Protein 6FSG (pdb70)

Radius of gyration: 13.86 Å; Cα contacts (8 Å, |Δi|>4): 316; chains: 1; bounding box: 39×26×34 Å

Structure (mmCIF, N/CA/C/O backbone):
data_6FSG
#
_entry.id   6FSG
#
_cell.length_a   38.920
_cell.length_b   45.143
_cell.length_c   82.443
_cell.angle_alpha   90.000
_cell.angle_beta   90.000
_cell.angle_gamma   90.000
#
_symmetry.space_group_name_H-M   'P 21 2 21'
#
loop_
_entity.id
_entity.type
_entity.pdbx_description
1 polymer Flavodoxin
2 non-polymer 'FLAVIN MONONUCLEOTIDE'
3 non-polymer 'SULFATE ION'
4 non-polymer alpha-D-glucopyranose
5 water water
#
loop_
_atom_site.group_PDB
_atom_site.id
_atom_site.type_symbol
_atom_site.label_atom_id
_atom_site.label_alt_id
_atom_site.label_comp_id
_atom_site.label_asym_id
_atom_site.label_entity_id
_atom_site.label_seq_id
_atom_site.pdbx_PDB_ins_code
_atom_site.Cartn_x
_atom_site.Cartn_y
_atom_site.Cartn_z
_atom_site.occupancy
_atom_site.B_iso_or_equiv
_atom_site.auth_seq_id
_atom_site.auth_comp_id
_atom_site.auth_asym_id
_atom_site.auth_atom_id
_atom_site.pdbx_PDB_model_num
ATOM 1 N N . SER A 1 1 ? -32.379 -10.334 9.214 1.00 8.49 2 SER A N 1
ATOM 2 C CA . SER A 1 1 ? -32.035 -10.401 10.632 1.00 7.58 2 SER A CA 1
ATOM 3 C C . SER A 1 1 ? -31.076 -9.279 11.003 1.00 7.97 2 SER A C 1
ATOM 4 O O . SER A 1 1 ? -30.462 -8.660 10.130 1.00 8.86 2 SER A O 1
ATOM 10 N N . LYS A 1 2 ? -30.967 -9.012 12.301 1.00 7.97 3 LYS A N 1
ATOM 11 C CA . LYS A 1 2 ? -30.169 -7.906 12.811 1.00 9.34 3 LYS A CA 1
ATOM 12 C C . LYS A 1 2 ? -28.969 -8.455 13.572 1.00 7.31 3 LYS A C 1
ATOM 13 O O . LYS A 1 2 ? -29.123 -9.259 14.498 1.00 8.35 3 LYS A O 1
ATOM 32 N N . LEU A 1 3 ? -27.783 -8.010 13.180 1.00 5.56 4 LEU A N 1
ATOM 33 C CA . LEU A 1 3 ? -26.537 -8.575 13.664 1.00 5.79 4 LEU A CA 1
ATOM 34 C C . LEU A 1 3 ? -25.661 -7.495 14.280 1.00 4.60 4 LEU A C 1
ATOM 35 O O . LEU A 1 3 ? -25.769 -6.312 13.955 1.00 5.52 4 LEU A O 1
ATOM 52 N N . VAL A 1 4 ? -24.777 -7.924 15.174 1.00 4.64 5 VAL A N 1
ATOM 53 C CA . VAL A 1 4 ? -23.781 -7.045 15.772 1.00 4.39 5 VAL A CA 1
ATOM 54 C C . VAL A 1 4 ? -22.410 -7.698 15.680 1.00 4.42 5 VAL A C 1
ATOM 55 O O . VAL A 1 4 ? -22.270 -8.915 15.855 1.00 5.11 5 VAL A O 1
ATOM 68 N N . MET A 1 5 ? -21.400 -6.877 15.401 1.00 4.08 6 MET A N 1
ATOM 69 C CA . MET A 1 5 ? -20.003 -7.287 15.423 1.00 3.61 6 MET A CA 1
ATOM 70 C C . MET A 1 5 ? -19.257 -6.347 16.359 1.00 3.88 6 MET A C 1
ATOM 71 O O . MET A 1 5 ? -19.342 -5.125 16.213 1.00 5.85 6 MET A O 1
ATOM 85 N N A ILE A 1 6 ? -18.502 -6.910 17.294 0.56 4.55 7 ILE A N 1
ATOM 86 N N B ILE A 1 6 ? -18.555 -6.923 17.334 0.44 4.41 7 ILE A N 1
ATOM 87 C CA A ILE A 1 6 ? -17.646 -6.120 18.170 0.56 4.28 7 ILE A CA 1
ATOM 88 C CA B ILE A 1 6 ? -17.659 -6.190 18.223 0.44 4.10 7 ILE A CA 1
ATOM 89 C C A ILE A 1 6 ? -16.226 -6.623 18.013 0.56 4.14 7 ILE A C 1
ATOM 90 C C B ILE A 1 6 ? -16.244 -6.664 17.908 0.44 4.38 7 ILE A C 1
ATOM 91 O O A ILE A 1 6 ? -15.946 -7.802 18.265 0.56 2.79 7 ILE A O 1
ATOM 92 O O B ILE A 1 6 ? -15.981 -7.873 17.930 0.44 4.32 7 ILE A O 1
ATOM 123 N N . PHE A 1 7 ? -15.329 -5.735 17.612 1.00 3.98 8 PHE A N 1
ATOM 124 C CA . PHE A 1 7 ? -13.949 -6.114 17.329 1.00 4.37 8 PHE A CA 1
ATOM 125 C C . PHE A 1 7 ? -12.958 -5.246 18.098 1.00 4.01 8 PHE A C 1
ATOM 126 O O . PHE A 1 7 ? -13.246 -4.104 18.479 1.00 4.41 8 PHE A O 1
ATOM 144 N N . ALA A 1 8 ? -11.772 -5.822 18.306 1.00 4.14 9 ALA A N 1
ATOM 145 C CA . ALA A 1 8 ? -10.621 -5.120 18.853 1.00 4.14 9 ALA A CA 1
ATOM 146 C C . ALA A 1 8 ? -9.472 -5.204 17.863 1.00 4.71 9 ALA A C 1
ATOM 147 O O . ALA A 1 8 ? -9.191 -6.281 17.327 1.00 4.44 9 ALA A O 1
ATOM 154 N N . SER A 1 9 ? -8.811 -4.072 17.625 1.00 4.97 10 SER A N 1
ATOM 155 C CA . SER A 1 9 ? -7.653 -4.034 16.739 1.00 4.69 10 SER A CA 1
ATOM 156 C C . SER A 1 9 ? -6.723 -2.907 17.170 1.00 6.13 10 SER A C 1
ATOM 157 O O . SER A 1 9 ? -7.144 -1.748 17.266 1.00 8.02 10 SER A O 1
ATOM 164 N N A MET A 1 10 ? -5.469 -3.270 17.441 0.50 6.75 11 MET A N 1
ATOM 165 N N B MET A 1 10 ? -5.454 -3.243 17.416 0.50 6.64 11 MET A N 1
ATOM 166 C CA A MET A 1 10 ? -4.412 -2.347 17.825 0.50 7.65 11 MET A CA 1
ATOM 167 C CA B MET A 1 10 ? -4.415 -2.253 17.694 0.50 7.43 11 MET A CA 1
ATOM 168 C C A MET A 1 10 ? -3.656 -1.832 16.608 0.50 6.07 11 MET A C 1
ATOM 169 C C B MET A 1 10 ? -3.551 -1.949 16.474 0.50 8.23 11 MET A C 1
ATOM 170 O O A MET A 1 10 ? -3.499 -0.617 16.438 0.50 5.16 11 MET A O 1
ATOM 171 O O B MET A 1 10 ? -3.272 -0.776 16.200 0.50 9.31 11 MET A O 1
ATOM 198 N N A SER A 1 11 ? -3.184 -2.752 15.760 0.50 5.36 12 SER A N 1
ATOM 199 N N B SER A 1 11 ? -3.126 -2.973 15.727 0.50 7.61 12 SER A N 1
ATOM 200 C CA A SER A 1 11 ? -2.349 -2.419 14.613 0.50 4.74 12 SER A CA 1
ATOM 201 C CA B SER A 1 11 ? -2.260 -2.796 14.565 0.50 7.49 12 SER A CA 1
ATOM 202 C C A SER A 1 11 ? -3.096 -2.476 13.285 0.50 5.07 12 SER A C 1
ATOM 203 C C B SER A 1 11 ? -3.022 -2.856 13.236 0.50 6.95 12 SER A C 1
ATOM 204 O O A SER A 1 11 ? -2.509 -2.124 12.259 0.50 4.74 12 SER A O 1
ATOM 205 O O B SER A 1 11 ? -2.394 -2.846 12.173 0.50 7.36 12 SER A O 1
ATOM 218 N N . GLY A 1 12 ? -4.356 -2.914 13.275 1.00 6.10 13 GLY A N 1
ATOM 219 C CA . GLY A 1 12 ? -5.185 -2.871 12.084 1.00 5.54 13 GLY A CA 1
ATOM 220 C C . GLY A 1 12 ? -5.528 -4.205 11.455 1.00 5.04 13 GLY A C 1
ATOM 221 O O . GLY A 1 12 ? -6.410 -4.246 10.591 1.00 5.77 13 GLY A O 1
ATOM 226 N N . ASN A 1 13 ? -4.868 -5.298 11.844 1.00 4.89 14 ASN A N 1
ATOM 227 C CA . ASN A 1 13 ? -5.081 -6.572 11.157 1.00 4.98 14 ASN A CA 1
ATOM 228 C C . ASN A 1 13 ? -6.469 -7.156 11.429 1.00 4.49 14 ASN A C 1
ATOM 229 O O . ASN A 1 13 ? -7.154 -7.596 10.498 1.00 4.85 14 ASN A O 1
ATOM 240 N N . THR A 1 14 ? -6.884 -7.219 12.701 1.00 3.93 15 THR A N 1
ATOM 241 C CA . THR A 1 14 ? -8.233 -7.691 13.022 1.00 3.18 15 THR A CA 1
ATOM 242 C C . THR A 1 14 ? -9.292 -6.752 12.457 1.00 3.54 15 THR A C 1
ATOM 243 O O . THR A 1 14 ? -10.364 -7.208 12.042 1.00 3.91 15 THR A O 1
ATOM 253 N N A GLU A 1 15 ? -9.014 -5.449 12.402 0.53 3.56 16 GLU A N 1
ATOM 254 N N B GLU A 1 15 ? -9.002 -5.448 12.416 0.47 3.86 16 GLU A N 1
ATOM 255 C CA A GLU A 1 15 ? -9.975 -4.531 11.792 0.53 4.79 16 GLU A CA 1
ATOM 256 C CA B GLU A 1 15 ? -9.918 -4.499 11.784 0.47 5.35 16 GLU A CA 1
ATOM 257 C C A GLU A 1 15 ? -10.131 -4.784 10.291 0.53 4.59 16 GLU A C 1
ATOM 258 C C B GLU A 1 15 ? -10.113 -4.809 10.300 0.47 5.18 16 GLU A C 1
ATOM 259 O O A GLU A 1 15 ? -11.243 -4.688 9.751 0.53 4.26 16 GLU A O 1
ATOM 260 O O B GLU A 1 15 ? -11.237 -4.737 9.784 0.47 5.36 16 GLU A O 1
ATOM 283 N N A GLU A 1 16 ? -9.035 -5.088 9.589 0.53 5.11 17 GLU A N 1
ATOM 284 N N B GLU A 1 16 ? -9.028 -5.128 9.586 0.47 5.18 17 GLU A N 1
ATOM 285 C CA A GLU A 1 16 ? -9.157 -5.461 8.182 0.53 5.21 17 GLU A CA 1
ATOM 286 C CA B GLU A 1 16 ? -9.164 -5.466 8.172 0.47 4.94 17 GLU A CA 1
ATOM 287 C C A GLU A 1 16 ? -10.099 -6.654 8.028 0.53 4.35 17 GLU A C 1
ATOM 288 C C B GLU A 1 16 ? -10.062 -6.685 7.990 0.47 4.24 17 GLU A C 1
ATOM 289 O O A GLU A 1 16 ? -10.995 -6.655 7.173 0.53 4.64 17 GLU A O 1
ATOM 290 O O B GLU A 1 16 ? -10.879 -6.740 7.061 0.47 4.51 17 GLU A O 1
ATOM 313 N N . MET A 1 17 ? -9.907 -7.686 8.859 1.00 4.29 18 MET A N 1
ATOM 314 C CA . MET A 1 17 ? -10.784 -8.851 8.815 1.00 3.82 18 MET A CA 1
ATOM 315 C C . MET A 1 17 ? -12.234 -8.456 9.079 1.00 3.71 18 MET A C 1
ATOM 316 O O . MET A 1 17 ? -13.147 -8.878 8.357 1.00 4.13 18 MET A O 1
ATOM 331 N N . ALA A 1 18 ? -12.458 -7.636 10.112 1.00 3.41 19 ALA A N 1
ATOM 332 C CA . ALA A 1 18 ? -13.807 -7.221 10.482 1.00 4.17 19 ALA A CA 1
ATOM 333 C C . ALA A 1 18 ? -14.511 -6.525 9.326 1.00 4.09 19 ALA A C 1
ATOM 334 O O . ALA A 1 18 ? -15.686 -6.798 9.039 1.00 4.74 19 ALA A O 1
ATOM 341 N N . ASP A 1 19 ? -13.804 -5.609 8.658 1.00 3.76 20 ASP A N 1
ATOM 342 C CA . ASP A 1 19 ? -14.406 -4.856 7.568 1.00 5.10 20 ASP A CA 1
ATOM 343 C C . ASP A 1 19 ? -14.768 -5.761 6.394 1.00 5.04 20 ASP A C 1
ATOM 344 O O . ASP A 1 19 ? -15.809 -5.561 5.762 1.00 5.10 20 ASP A O 1
ATOM 353 N N A HIS A 1 20 ? -13.956 -6.780 6.108 0.35 5.13 21 HIS A N 1
ATOM 354 N N B HIS A 1 20 ? -13.909 -6.738 6.062 0.65 4.36 21 HIS A N 1
ATOM 355 C CA A HIS A 1 20 ? -14.288 -7.670 4.998 0.35 5.61 21 HIS A CA 1
ATOM 356 C CA B HIS A 1 20 ? -14.248 -7.697 5.011 0.65 4.54 21 HIS A CA 1
ATOM 357 C C A HIS A 1 20 ? -15.451 -8.594 5.343 0.35 5.30 21 HIS A C 1
ATOM 358 C C B HIS A 1 20 ? -15.494 -8.499 5.385 0.65 4.49 21 HIS A C 1
ATOM 359 O O A HIS A 1 20 ? -16.303 -8.870 4.490 0.35 5.59 21 HIS A O 1
ATOM 360 O O B HIS A 1 20 ? -16.448 -8.597 4.604 0.65 5.16 21 HIS A O 1
ATOM 385 N N . ILE A 1 21 ? -15.480 -9.128 6.565 1.00 5.43 22 ILE A N 1
ATOM 386 C CA . ILE A 1 21 ? -16.609 -9.9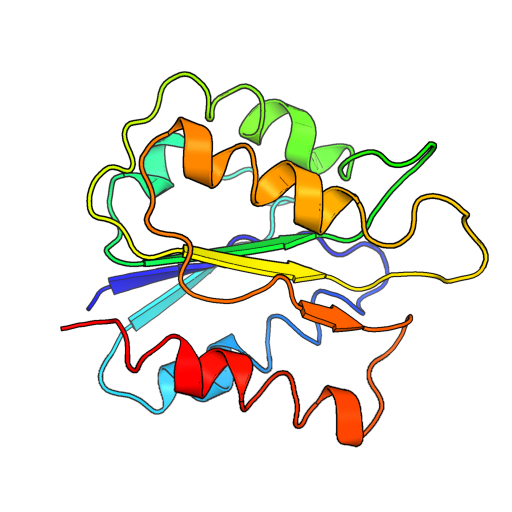56 6.983 1.00 4.04 22 ILE A CA 1
ATOM 387 C C . ILE A 1 21 ? -17.901 -9.147 6.975 1.00 4.17 22 ILE A C 1
ATOM 388 O O . ILE A 1 21 ? -18.938 -9.606 6.481 1.00 4.51 22 ILE A O 1
ATOM 404 N N . ALA A 1 22 ? -17.865 -7.931 7.530 1.00 4.37 23 ALA A N 1
ATOM 405 C CA . ALA A 1 22 ? -19.071 -7.108 7.570 1.00 5.51 23 ALA A CA 1
ATOM 406 C C . ALA A 1 22 ? -19.513 -6.691 6.168 1.00 5.69 23 ALA A C 1
ATOM 407 O O . ALA A 1 22 ? -20.716 -6.673 5.870 1.00 5.47 23 ALA A O 1
ATOM 414 N N . GLY A 1 23 ? -18.558 -6.359 5.292 1.00 4.69 24 GLY A N 1
ATOM 415 C CA . GLY A 1 23 ? -18.911 -5.951 3.940 1.00 4.45 24 GLY A CA 1
ATOM 416 C C . GLY A 1 23 ? -19.597 -7.058 3.164 1.00 5.14 24 GLY A C 1
ATOM 417 O O . GLY A 1 23 ? -20.533 -6.809 2.404 1.00 6.47 24 GLY A O 1
ATOM 421 N N . VAL A 1 24 ? -19.146 -8.299 3.358 1.00 4.50 25 VAL A N 1
ATOM 422 C CA . VAL A 1 24 ? -19.794 -9.454 2.743 1.00 5.34 25 VAL A CA 1
ATOM 423 C C . VAL A 1 24 ? -21.208 -9.626 3.291 1.00 4.23 25 VAL A C 1
ATOM 424 O O . VAL A 1 24 ? -22.167 -9.794 2.533 1.00 4.36 25 VAL A O 1
ATOM 437 N N . ILE A 1 25 ? -21.362 -9.577 4.618 1.00 5.32 26 ILE A N 1
ATOM 438 C CA . ILE A 1 25 ? -22.686 -9.754 5.215 1.00 4.72 26 ILE A CA 1
ATOM 439 C C . ILE A 1 25 ? -23.643 -8.664 4.744 1.00 5.25 26 ILE A C 1
ATOM 440 O O . ILE A 1 25 ? -24.834 -8.928 4.520 1.00 5.45 26 ILE A O 1
ATOM 456 N N . ARG A 1 26 ? -23.136 -7.443 4.526 1.00 5.26 27 ARG A N 1
ATOM 457 C CA . ARG A 1 26 ? -23.983 -6.341 4.079 1.00 6.11 27 ARG A CA 1
ATOM 458 C C . ARG A 1 26 ? -24.525 -6.522 2.668 1.00 6.48 27 ARG A C 1
ATOM 459 O O . ARG A 1 26 ? -25.494 -5.845 2.312 1.00 8.17 27 ARG A O 1
ATOM 480 N N . GLU A 1 27 ? -23.957 -7.425 1.872 1.00 5.96 28 GLU A N 1
ATOM 481 C CA . GLU A 1 27 ? -24.545 -7.767 0.581 1.00 6.00 28 GLU A CA 1
ATOM 482 C C . GLU A 1 27 ? -25.676 -8.785 0.688 1.00 6.75 28 GLU A C 1
ATOM 483 O O . GLU A 1 27 ? -26.229 -9.177 -0.345 1.00 8.14 28 GLU A O 1
ATOM 495 N N . THR A 1 28 ? -26.052 -9.202 1.893 1.00 6.59 29 THR A N 1
ATOM 496 C CA . THR A 1 28 ? -27.234 -10.033 2.094 1.0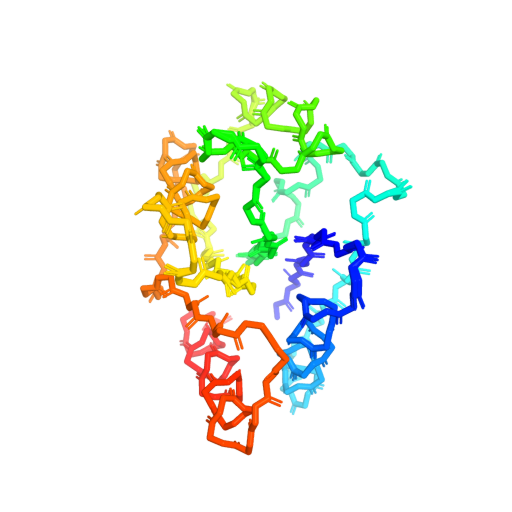0 6.13 29 THR A CA 1
ATOM 497 C C . THR A 1 28 ? -28.353 -9.186 2.691 1.00 8.01 29 THR A C 1
ATOM 498 O O . THR A 1 28 ? -28.158 -8.024 3.053 1.00 8.78 29 THR A O 1
ATOM 508 N N A GLU A 1 29 ? -29.542 -9.776 2.797 0.63 8.30 30 GLU A N 1
ATOM 509 N N B GLU A 1 29 ? -29.535 -9.797 2.808 0.37 9.15 30 GLU A N 1
ATOM 510 C CA A GLU A 1 29 ? -30.689 -9.051 3.348 0.63 8.80 30 GLU A CA 1
ATOM 511 C CA B GLU A 1 29 ? -30.711 -9.120 3.356 0.37 10.38 30 GLU A CA 1
ATOM 512 C C A GLU A 1 29 ? -30.710 -9.162 4.874 0.63 8.47 30 GLU A C 1
ATOM 513 C C B GLU A 1 29 ? -30.709 -9.183 4.887 0.37 9.32 30 GLU A C 1
ATOM 514 O O A GLU A 1 29 ? -31.658 -9.644 5.496 0.63 10.58 30 GLU A O 1
ATOM 515 O O B GLU A 1 29 ? -31.648 -9.652 5.532 0.37 10.53 30 GLU A O 1
ATOM 538 N N . ASN A 1 30 ? -29.608 -8.698 5.458 1.00 8.52 31 ASN A N 1
ATOM 539 C CA . ASN A 1 30 ? -29.416 -8.621 6.896 1.00 7.96 31 ASN A CA 1
ATOM 540 C C . ASN A 1 30 ? -28.680 -7.318 7.181 1.00 8.93 31 ASN A C 1
ATOM 541 O O . ASN A 1 30 ? -27.947 -6.804 6.329 1.00 10.97 31 ASN A O 1
ATOM 552 N N . GLU A 1 31 ? -28.866 -6.790 8.383 1.00 8.71 32 GLU A N 1
ATOM 553 C CA . GLU A 1 31 ? -28.194 -5.573 8.811 1.00 9.66 32 GLU A CA 1
ATOM 554 C C . GLU A 1 31 ? -27.157 -5.942 9.863 1.00 8.73 32 GLU A C 1
ATOM 555 O O . GLU A 1 31 ? -27.359 -6.876 10.644 1.00 8.82 32 GLU A O 1
ATOM 567 N N . ILE A 1 32 ? -26.038 -5.220 9.877 1.00 7.62 33 ILE A N 1
ATOM 568 C CA . ILE A 1 32 ? -24.993 -5.461 10.871 1.00 7.91 33 ILE A CA 1
ATOM 569 C C . ILE A 1 32 ? -24.438 -4.137 11.385 1.00 7.84 33 ILE A C 1
ATOM 570 O O . ILE A 1 32 ? -24.117 -3.239 10.603 1.00 9.83 33 ILE A O 1
ATOM 586 N N . GLU A 1 33 ? -24.320 -4.021 12.703 1.00 5.84 34 GLU A N 1
ATOM 587 C CA . GLU A 1 33 ? -23.726 -2.854 13.343 1.00 6.06 34 GLU A CA 1
ATOM 588 C C . GLU A 1 33 ? -22.340 -3.262 13.828 1.00 4.99 34 GLU A C 1
ATOM 589 O O . GLU A 1 33 ? -22.221 -4.187 14.636 1.00 6.51 34 GLU A O 1
ATOM 601 N N . VAL A 1 34 ? -21.305 -2.605 13.303 1.00 5.04 35 VAL A N 1
ATOM 602 C CA . VAL A 1 34 ? -19.907 -2.932 13.576 1.00 4.71 35 VAL A CA 1
ATOM 603 C C . VAL A 1 34 ? -19.395 -1.912 14.586 1.00 5.28 35 VAL A C 1
ATOM 604 O O . VAL A 1 34 ? -19.445 -0.703 14.330 1.00 6.63 35 VAL A O 1
ATOM 617 N N . ILE A 1 35 ? -18.921 -2.397 15.734 1.00 4.37 36 ILE A N 1
ATOM 618 C CA . ILE A 1 35 ? -18.516 -1.551 16.848 1.00 4.21 36 ILE A CA 1
ATOM 619 C C . ILE A 1 35 ? -17.104 -1.923 17.286 1.00 4.69 36 ILE A C 1
ATOM 620 O O . ILE A 1 35 ? -16.821 -3.089 17.573 1.00 5.29 36 ILE A O 1
ATOM 636 N N . ASP A 1 36 ? -16.235 -0.924 17.383 1.00 5.24 37 ASP A N 1
ATOM 637 C CA . ASP A 1 36 ? -14.897 -1.086 17.947 1.00 5.46 37 ASP A CA 1
ATOM 638 C C . ASP A 1 36 ? -14.986 -1.127 19.473 1.00 4.44 37 ASP A C 1
ATOM 639 O O . ASP A 1 36 ? -15.658 -0.292 20.089 1.00 5.17 37 ASP A O 1
ATOM 648 N N . ILE A 1 37 ? -14.290 -2.093 20.087 1.00 5.30 38 ILE A N 1
ATOM 649 C CA . ILE A 1 37 ? -14.263 -2.193 21.547 1.00 6.32 38 ILE A CA 1
ATOM 650 C C . ILE A 1 37 ? -13.760 -0.906 22.201 1.00 6.27 38 ILE A C 1
ATOM 651 O O . ILE A 1 37 ? -14.129 -0.602 23.343 1.00 6.68 38 ILE A O 1
ATOM 667 N N A MET A 1 38 ? -12.912 -0.140 21.503 0.69 6.30 39 MET A N 1
ATOM 668 N N B MET A 1 38 ? -12.928 -0.128 21.500 0.31 6.43 39 MET A N 1
ATOM 669 C CA A MET A 1 38 ? -12.409 1.109 22.065 0.69 7.67 39 MET A CA 1
ATOM 670 C CA B MET A 1 38 ? -12.410 1.129 22.035 0.31 7.26 39 MET A CA 1
ATOM 671 C C A MET A 1 38 ? -13.533 2.105 22.319 0.69 8.93 39 MET A C 1
ATOM 672 C C B MET A 1 38 ? -13.465 2.223 22.118 0.31 7.91 39 MET A C 1
ATOM 673 O O A MET A 1 38 ? -13.372 2.994 23.160 0.69 9.64 39 MET A O 1
ATOM 674 O O B MET A 1 38 ? -13.167 3.320 22.606 0.31 7.52 39 MET A O 1
ATOM 701 N N . ASP A 1 39 ? -14.674 1.960 21.642 1.00 8.60 40 ASP A N 1
ATOM 702 C CA . ASP A 1 39 ? -15.822 2.837 21.846 1.00 8.86 40 ASP A CA 1
ATOM 703 C C . ASP A 1 39 ? -16.721 2.353 22.993 1.00 10.21 40 ASP A C 1
ATOM 704 O O . ASP A 1 39 ? -17.801 2.911 23.209 1.00 12.10 40 ASP A O 1
ATOM 714 N N . SER A 1 40 ? -16.268 1.356 23.758 1.00 9.95 41 SER A N 1
ATOM 715 C CA . SER A 1 40 ? -16.828 0.933 25.039 1.00 9.94 41 SER A CA 1
ATOM 716 C C . SER A 1 40 ? -18.281 0.483 25.002 1.00 7.89 41 SER A C 1
ATOM 717 O O . SER A 1 40 ? -19.079 0.894 25.851 1.00 8.87 41 SER A O 1
ATOM 724 N N . PRO A 1 41 ? -18.648 -0.409 24.092 1.00 7.35 42 PRO A N 1
ATOM 725 C CA . PRO A 1 41 ? -20.000 -0.975 24.140 1.00 6.72 42 PRO A CA 1
ATOM 726 C C . PRO A 1 41 ? -20.222 -1.794 25.407 1.00 8.10 42 PRO A C 1
ATOM 727 O O . PRO A 1 41 ? -19.317 -2.464 25.907 1.00 9.75 42 PRO A O 1
ATOM 738 N N A GLU A 1 42 ? -21.439 -1.740 25.928 0.64 9.24 43 GLU A N 1
ATOM 739 N N B GLU A 1 42 ? -21.450 -1.737 25.923 0.36 9.39 43 GLU A N 1
ATOM 740 C CA A GLU A 1 42 ? -21.802 -2.588 27.055 0.64 10.47 43 GLU A CA 1
ATOM 741 C CA B GLU A 1 42 ? -21.843 -2.583 27.042 0.36 10.71 43 GLU A CA 1
ATOM 742 C C A GLU A 1 42 ? -22.264 -3.956 26.563 0.64 8.51 43 GLU A C 1
ATOM 743 C C B GLU A 1 42 ? -22.253 -3.966 26.544 0.36 9.11 43 GLU A C 1
ATOM 744 O O A GLU A 1 42 ? -22.960 -4.066 25.546 0.64 8.67 43 GLU A O 1
ATOM 745 O O B GLU A 1 42 ? -22.909 -4.099 25.506 0.36 9.33 43 GLU A O 1
ATOM 768 N N . ALA A 1 43 ? -21.863 -5.004 27.295 1.00 8.30 44 ALA A N 1
ATOM 769 C CA . ALA A 1 43 ? -22.162 -6.367 26.871 1.00 8.33 44 ALA A CA 1
ATOM 770 C C . ALA A 1 43 ? -23.659 -6.626 26.748 1.00 7.65 44 ALA A C 1
ATOM 771 O O . ALA A 1 43 ? -24.066 -7.489 25.961 1.00 7.48 44 ALA A O 1
ATOM 778 N N . SER A 1 44 ? -24.494 -5.905 27.509 1.00 7.98 45 SER A N 1
ATOM 779 C CA . SER A 1 44 ? -25.933 -6.141 27.448 1.00 8.60 45 SER A CA 1
ATOM 780 C C . SER A 1 44 ? -26.493 -5.961 26.043 1.00 9.08 45 SER A C 1
ATOM 781 O O . SER A 1 44 ? -27.553 -6.517 25.734 1.00 10.90 45 SER A O 1
ATOM 788 N N . ILE A 1 45 ? -25.815 -5.202 25.176 1.00 8.46 46 ILE A N 1
ATOM 789 C CA . ILE A 1 45 ? -26.368 -4.998 23.839 1.00 10.56 46 ILE A CA 1
ATOM 790 C C . ILE A 1 45 ? -26.432 -6.306 23.057 1.00 9.77 46 ILE A C 1
ATOM 791 O O . ILE A 1 45 ? -27.271 -6.456 22.161 1.00 10.76 46 ILE A O 1
ATOM 807 N N . LEU A 1 46 ? -25.570 -7.276 23.385 1.00 8.91 47 LEU A N 1
ATOM 808 C CA . LEU A 1 46 ? -25.585 -8.542 22.660 1.00 9.46 47 LEU A CA 1
ATOM 809 C C . LEU A 1 46 ? -26.927 -9.252 22.766 1.00 10.43 47 LEU A C 1
ATOM 810 O O . LEU A 1 46 ? -27.259 -10.065 21.895 1.00 12.50 47 LEU A O 1
ATOM 826 N N . GLU A 1 47 ? -27.701 -8.973 23.817 1.00 9.17 48 GLU A N 1
ATOM 827 C CA . GLU A 1 47 ? -29.005 -9.607 23.965 1.00 9.67 48 GLU A CA 1
ATOM 828 C C . GLU A 1 47 ? -30.013 -9.128 22.933 1.00 9.52 48 GLU A C 1
ATOM 829 O O . GLU A 1 47 ? -31.067 -9.756 22.769 1.00 9.25 48 GLU A O 1
ATOM 841 N N . GLN A 1 48 ? -29.727 -8.035 22.243 1.00 9.58 49 GLN A N 1
ATOM 842 C CA . GLN A 1 48 ? -30.709 -7.398 21.381 1.00 9.98 49 GLN A CA 1
ATOM 843 C C . GLN A 1 48 ? -30.508 -7.704 19.911 1.00 8.45 49 GLN A C 1
ATOM 844 O O . GLN A 1 48 ? -31.191 -7.115 19.072 1.00 10.88 49 GLN A O 1
ATOM 858 N N A TYR A 1 49 ? -29.625 -8.646 19.587 0.68 7.17 50 TYR A N 1
ATOM 859 N N B TYR A 1 49 ? -29.596 -8.601 19.574 0.32 6.90 50 TYR A N 1
ATOM 860 C CA A TYR A 1 49 ? -29.284 -8.985 18.213 0.68 6.01 50 TYR A CA 1
ATOM 861 C CA B TYR A 1 49 ? -29.345 -8.958 18.188 0.32 5.72 50 TYR A CA 1
ATOM 862 C C A TYR A 1 49 ? -29.490 -10.470 17.953 0.68 6.92 50 TYR A C 1
ATOM 863 C C B TYR A 1 49 ? -29.694 -10.425 17.968 0.32 6.07 50 TYR A C 1
ATOM 864 O O A TYR A 1 49 ? -29.385 -11.296 18.859 0.68 8.46 50 TYR A O 1
ATOM 865 O O B TYR A 1 49 ? -29.919 -11.188 18.912 0.32 6.85 50 TYR A O 1
ATOM 898 N N . ASP A 1 50 ? -29.786 -10.802 16.692 1.00 5.90 51 ASP A N 1
ATOM 899 C CA . ASP A 1 50 ? -30.045 -12.183 16.310 1.00 5.66 51 ASP A CA 1
ATOM 900 C C . ASP A 1 50 ? -28.762 -12.977 16.126 1.00 6.09 51 ASP A C 1
ATOM 901 O O . ASP A 1 50 ? -28.757 -14.202 16.281 1.00 7.23 51 ASP A O 1
ATOM 911 N N . GLY A 1 51 ? -27.694 -12.301 15.750 1.00 5.29 52 GLY A N 1
ATOM 912 C CA . GLY A 1 51 ? -26.414 -12.943 15.544 1.00 5.49 52 GLY A CA 1
ATOM 913 C C . GLY A 1 51 ? -25.325 -12.019 16.036 1.00 4.80 52 GLY A C 1
ATOM 914 O O . GLY A 1 51 ? -25.448 -10.793 15.977 1.00 5.68 52 GLY A O 1
ATOM 918 N N . ILE A 1 52 ? -24.251 -12.630 16.528 1.00 4.15 53 ILE A N 1
ATOM 919 C CA . ILE A 1 52 ? -23.167 -11.935 17.207 1.00 3.94 53 ILE A CA 1
ATOM 920 C C . ILE A 1 52 ? -21.845 -12.425 16.641 1.00 3.92 53 ILE A C 1
ATOM 921 O O . ILE A 1 52 ? -21.588 -13.631 16.626 1.00 4.50 53 ILE A O 1
ATOM 937 N N . ILE A 1 53 ? -20.985 -11.503 16.227 1.00 3.62 54 ILE A N 1
ATOM 938 C CA . ILE A 1 53 ? -19.640 -11.858 15.788 1.00 3.52 54 ILE A CA 1
ATOM 939 C C . ILE A 1 53 ? -18.645 -11.040 16.599 1.00 3.05 54 ILE A C 1
ATOM 940 O O . ILE A 1 53 ? -18.748 -9.812 16.654 1.00 4.30 54 ILE A O 1
ATOM 956 N N . LEU A 1 54 ? -17.689 -11.714 17.230 1.00 3.16 55 LEU A N 1
ATOM 957 C CA . LEU A 1 54 ? -16.638 -11.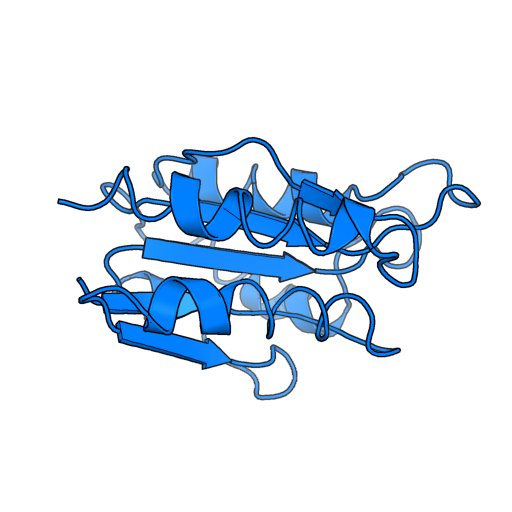036 17.979 1.00 2.80 55 LEU A CA 1
ATOM 958 C C . LEU A 1 54 ? -15.298 -11.227 17.281 1.00 3.19 55 LEU A C 1
ATOM 959 O O . LEU A 1 54 ? -15.014 -12.301 16.750 1.00 4.18 55 LEU A O 1
ATOM 975 N N . GLY A 1 55 ? -14.483 -10.176 17.277 1.00 3.10 56 GLY A N 1
ATOM 976 C CA . GLY A 1 55 ? -13.156 -10.249 16.703 1.00 3.16 56 GLY A CA 1
ATOM 977 C C . GLY A 1 55 ? -12.119 -9.736 17.681 1.00 2.79 56 GLY A C 1
ATOM 978 O O . GLY A 1 55 ? -12.305 -8.666 18.272 1.00 4.17 56 GLY A O 1
ATOM 982 N N . ALA A 1 56 ? -11.011 -10.457 17.855 1.00 3.48 57 ALA A N 1
ATOM 983 C CA . ALA A 1 56 ? -10.009 -10.004 18.812 1.00 3.83 57 ALA A CA 1
ATOM 984 C C . ALA A 1 56 ? -8.638 -10.580 18.497 1.00 3.95 57 ALA A C 1
ATOM 985 O O . ALA A 1 56 ? -8.510 -11.778 18.224 1.00 4.07 57 ALA A O 1
ATOM 992 N N . TYR A 1 57 ? -7.617 -9.721 18.575 1.00 3.51 58 TYR A N 1
ATOM 993 C CA . TYR A 1 57 ? -6.235 -10.180 18.653 1.00 3.98 58 TYR A CA 1
ATOM 994 C C . TYR A 1 57 ? -5.963 -10.768 20.042 1.00 3.56 58 TYR A C 1
ATOM 995 O O . TYR A 1 57 ? -6.747 -10.600 20.973 1.00 3.98 58 TYR A O 1
ATOM 1012 N N . THR A 1 58 ? -4.838 -11.465 20.180 1.00 4.33 59 THR A N 1
ATOM 1013 C CA . THR A 1 58 ? -4.396 -12.024 21.462 1.00 4.25 59 THR A CA 1
ATOM 1014 C C . THR A 1 58 ? -3.272 -11.142 22.007 1.00 5.34 59 THR A C 1
ATOM 1015 O O . THR A 1 58 ? -2.440 -10.638 21.247 1.00 7.04 59 THR A O 1
ATOM 1025 N N A TRP A 1 59 ? -3.301 -10.907 23.308 0.49 5.70 60 TRP A N 1
ATOM 1026 N N B TRP A 1 59 ? -3.238 -10.985 23.336 0.51 5.74 60 TRP A N 1
ATOM 1027 C CA A TRP A 1 59 ? -2.410 -9.970 23.984 0.49 7.15 60 TRP A CA 1
ATOM 1028 C CA B TRP A 1 59 ? -2.338 -10.038 23.981 0.51 7.52 60 TRP A CA 1
ATOM 1029 C C A TRP A 1 59 ? -1.564 -10.771 24.973 0.49 8.83 60 TRP A C 1
ATOM 1030 C C B TRP A 1 59 ? -1.668 -10.658 25.201 0.51 9.97 60 TRP A C 1
ATOM 1031 O O A TRP A 1 59 ? -1.549 -12.005 24.944 0.49 9.39 60 TRP A O 1
ATOM 1032 O O B TRP A 1 59 ? -2.233 -11.528 25.865 0.51 9.87 60 TRP A O 1
ATOM 1073 N N A GLY A 1 60 ? -0.855 -10.062 25.849 0.49 10.20 61 GLY A N 1
ATOM 1074 N N B GLY A 1 60 ? -0.465 -10.180 25.507 0.51 13.09 61 GLY A N 1
ATOM 1075 C CA A GLY A 1 60 ? 0.158 -10.681 26.684 0.49 11.85 61 GLY A CA 1
ATOM 1076 C CA B GLY A 1 60 ? 0.225 -10.634 26.704 0.51 15.25 61 GLY A CA 1
ATOM 1077 C C A GLY A 1 60 ? -0.262 -11.948 27.398 0.49 12.41 61 GLY A C 1
ATOM 1078 C C B GLY A 1 60 ? 0.459 -12.131 26.704 0.51 16.63 61 GLY A C 1
ATOM 1079 O O A GLY A 1 60 ? -1.340 -12.008 27.993 0.49 13.64 61 GLY A O 1
ATOM 1080 O O B GLY A 1 60 ? 0.935 -12.715 25.724 0.51 18.06 61 GLY A O 1
ATOM 1087 N N A ASP A 1 61 ? 0.600 -12.967 27.351 0.49 13.09 62 ASP A N 1
ATOM 1088 N N B ASP A 1 61 ? 0.120 -12.755 27.825 0.51 15.52 62 ASP A N 1
ATOM 1089 C CA A ASP A 1 61 ? 0.390 -14.219 28.081 0.49 14.07 62 ASP A CA 1
ATOM 1090 C CA B ASP A 1 61 ? 0.377 -14.175 28.068 0.51 14.63 62 ASP A CA 1
ATOM 1091 C C A ASP A 1 61 ? -0.960 -14.840 27.724 0.49 12.05 62 ASP A C 1
ATOM 1092 C C B ASP A 1 61 ? -0.854 -15.001 27.701 0.51 12.49 62 ASP A C 1
ATOM 1093 O O A ASP A 1 61 ? -1.743 -15.231 28.593 0.49 12.47 62 ASP A O 1
ATOM 1094 O O B ASP A 1 61 ? -1.458 -15.691 28.524 0.51 13.51 62 ASP A O 1
ATOM 1111 N N . GLY A 1 62 ? -1.232 -14.918 26.423 1.00 10.18 63 GLY A N 1
ATOM 1112 C CA . GLY A 1 62 ? -2.437 -15.565 25.938 1.00 8.75 63 GLY A CA 1
ATOM 1113 C C . GLY A 1 62 ? -3.689 -14.981 26.559 1.00 8.78 63 GLY A C 1
ATOM 1114 O O . GLY A 1 62 ? -4.542 -15.716 27.069 1.00 10.04 63 GLY A O 1
ATOM 1119 N N . ASP A 1 63 ? -3.803 -13.656 26.536 1.00 7.70 64 ASP A N 1
ATOM 1120 C CA . ASP A 1 63 ? -4.926 -12.954 27.136 1.00 8.98 64 ASP A CA 1
ATOM 1121 C C . ASP A 1 63 ? -5.768 -12.245 26.075 1.00 6.57 64 ASP A C 1
ATOM 1122 O O . ASP A 1 63 ? -5.361 -12.050 24.925 1.00 6.05 64 ASP A O 1
ATOM 1131 N N . LEU A 1 64 ? -6.948 -11.819 26.504 1.00 6.19 65 LEU A N 1
ATOM 1132 C CA . LEU A 1 64 ? -7.748 -10.897 25.732 1.00 5.60 65 LEU A CA 1
ATOM 1133 C C . LEU A 1 64 ? -7.066 -9.533 25.649 1.00 4.59 65 LEU A C 1
ATOM 1134 O O . LEU A 1 64 ? -6.277 -9.166 26.522 1.00 5.42 65 LEU A O 1
ATOM 1150 N N . PRO A 1 65 ? -7.376 -8.747 24.621 1.00 4.89 66 PRO A N 1
ATOM 1151 C CA . PRO A 1 65 ? -6.995 -7.331 24.657 1.00 5.24 66 PRO A CA 1
ATOM 1152 C C . PRO A 1 65 ? -7.452 -6.696 25.964 1.00 5.25 66 PRO A C 1
ATOM 1153 O O . PRO A 1 65 ? -8.552 -6.964 26.448 1.00 5.36 66 PRO A O 1
ATOM 1164 N N . ASP A 1 66 ? -6.619 -5.805 26.511 1.00 7.16 67 ASP A N 1
ATOM 1165 C CA . ASP A 1 66 ? -6.998 -5.064 27.710 1.00 7.84 67 ASP A CA 1
ATOM 1166 C C . ASP A 1 66 ? -8.385 -4.444 27.574 1.00 6.88 67 ASP A C 1
ATOM 1167 O O . ASP A 1 66 ? -9.171 -4.452 28.527 1.00 7.07 67 ASP A O 1
ATOM 1176 N N . ASP A 1 67 ? -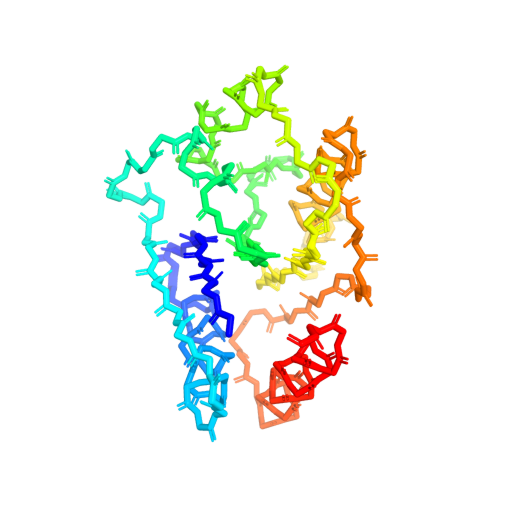8.704 -3.896 26.398 1.00 6.92 68 ASP A N 1
ATOM 1177 C CA . ASP A 1 67 ? -9.959 -3.173 26.237 1.00 7.05 68 ASP A CA 1
ATOM 1178 C C . ASP A 1 67 ? -11.182 -4.084 26.230 1.00 6.86 68 ASP A C 1
ATOM 1179 O O . ASP A 1 67 ? -12.298 -3.569 26.362 1.00 7.31 68 ASP A O 1
ATOM 1188 N N . PHE A 1 68 ? -11.004 -5.408 26.099 1.00 5.92 69 PHE A N 1
ATOM 1189 C CA . PHE A 1 68 ? -12.103 -6.371 26.157 1.00 4.59 69 PHE A CA 1
ATOM 1190 C C . PHE A 1 68 ? -12.412 -6.848 27.581 1.00 5.30 69 PHE A C 1
ATOM 1191 O O . PHE A 1 68 ? -13.431 -7.521 27.780 1.00 5.97 69 PHE A O 1
ATOM 1208 N N . LEU A 1 69 ? -11.581 -6.514 28.579 1.00 5.79 70 LEU A N 1
ATOM 1209 C CA . LEU A 1 69 ? -11.694 -7.168 29.887 1.00 6.24 70 LEU A CA 1
ATOM 1210 C C . LEU A 1 69 ? -13.003 -6.818 30.604 1.00 6.17 70 LEU A C 1
ATOM 1211 O O . LEU A 1 69 ? -13.664 -7.703 31.169 1.00 6.52 70 LEU A O 1
ATOM 1227 N N . ASP A 1 70 ? -13.398 -5.541 30.610 1.00 7.07 71 ASP A N 1
ATOM 1228 C CA . ASP A 1 70 ? -14.643 -5.180 31.284 1.00 7.49 71 ASP A CA 1
ATOM 1229 C C . ASP A 1 70 ? -15.842 -5.814 30.589 1.00 7.22 71 ASP A C 1
ATOM 1230 O O . ASP A 1 70 ? -16.747 -6.334 31.248 1.00 7.53 71 ASP A O 1
ATOM 1239 N N . PHE A 1 71 ? -15.862 -5.779 29.253 1.00 6.52 72 PHE A N 1
ATOM 1240 C CA . PHE A 1 71 ? -16.940 -6.403 28.485 1.00 5.81 72 PHE A CA 1
ATOM 1241 C C . PHE A 1 71 ? -17.028 -7.894 28.785 1.00 5.08 72 PHE A C 1
ATOM 1242 O O . PHE A 1 71 ? -18.122 -8.438 28.990 1.00 5.11 72 PHE A O 1
ATOM 1259 N N . TYR A 1 72 ? -15.877 -8.565 28.830 1.00 5.68 73 TYR A N 1
ATOM 1260 C CA . TYR A 1 72 ? -15.822 -9.995 29.114 1.00 5.79 73 TYR A CA 1
ATOM 1261 C C . TYR A 1 72 ? -16.410 -10.311 30.482 1.00 6.29 73 TYR A C 1
ATOM 1262 O O . TYR A 1 72 ? -17.168 -11.276 30.628 1.00 6.29 73 TYR A O 1
ATOM 1279 N N A ASP A 1 73 ? -16.043 -9.534 31.505 0.55 6.10 74 ASP A N 1
ATOM 1280 N N B ASP A 1 73 ? -1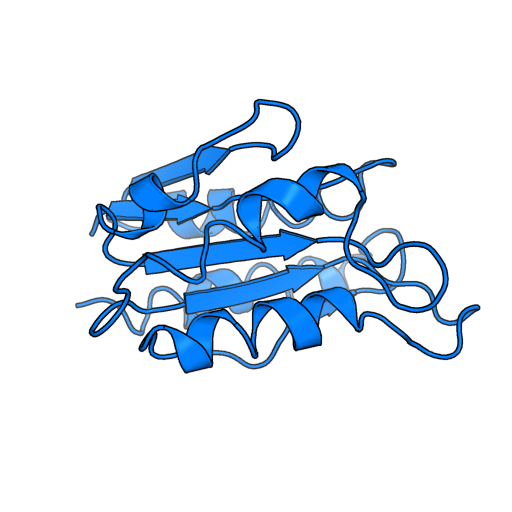6.094 -9.496 31.496 0.45 6.95 74 ASP A N 1
ATOM 1281 C CA A ASP A 1 73 ? -16.665 -9.702 32.814 0.55 7.17 74 ASP A CA 1
ATOM 1282 C CA B ASP A 1 73 ? -16.669 -9.706 32.822 0.45 8.32 74 ASP A CA 1
ATOM 1283 C C A ASP A 1 73 ? -18.180 -9.570 32.709 0.55 6.77 74 ASP A C 1
ATOM 1284 C C B ASP A 1 73 ? -18.178 -9.493 32.813 0.45 7.61 74 ASP A C 1
ATOM 1285 O O A ASP A 1 73 ? -18.929 -10.424 33.198 0.55 7.18 74 ASP A O 1
ATOM 1286 O O B ASP A 1 73 ? -18.919 -10.195 33.513 0.45 8.08 74 ASP A O 1
ATOM 1303 N N . ALA A 1 74 ? -18.650 -8.511 32.043 1.00 6.82 75 ALA A N 1
ATOM 1304 C CA . ALA A 1 74 ? -20.079 -8.230 31.965 1.00 7.01 75 ALA A CA 1
ATOM 1305 C C . ALA A 1 74 ? -20.843 -9.309 31.209 1.00 6.57 75 ALA A C 1
ATOM 1306 O O . ALA A 1 74 ? -22.062 -9.430 31.392 1.00 6.73 75 ALA A O 1
ATOM 1314 N N . MET A 1 75 ? -20.152 -10.129 30.413 1.00 6.13 76 MET A N 1
ATOM 1315 C CA . MET A 1 75 ? -20.832 -11.203 29.702 1.00 6.60 76 MET A CA 1
ATOM 1316 C C . MET A 1 75 ? -21.367 -12.267 30.654 1.00 6.34 76 MET A C 1
ATOM 1317 O O . MET A 1 75 ? -22.268 -13.018 30.272 1.00 7.44 76 MET A O 1
ATOM 1331 N N . ASP A 1 76 ? -20.854 -12.345 31.886 1.00 6.59 77 ASP A N 1
ATOM 1332 C CA . ASP A 1 76 ? -21.388 -13.325 32.829 1.00 7.98 77 ASP A CA 1
ATOM 1333 C C . ASP A 1 76 ? -22.822 -13.030 33.265 1.00 9.22 77 ASP A C 1
ATOM 1334 O O . ASP A 1 76 ? -23.432 -13.887 33.913 1.00 11.78 77 ASP A O 1
ATOM 1343 N N A SER A 1 77 ? -23.375 -11.869 32.901 0.58 9.55 78 SER A N 1
ATOM 1344 N N B SER A 1 77 ? -23.382 -11.870 32.936 0.42 9.08 78 SER A N 1
ATOM 1345 C CA A SER A 1 77 ? -24.712 -11.472 33.326 0.58 10.33 78 SER A CA 1
ATOM 1346 C CA B SER A 1 77 ? -24.753 -11.568 33.331 0.42 9.39 78 SER A CA 1
ATOM 1347 C C A SER A 1 77 ? -25.726 -11.422 32.185 0.58 10.03 78 SER A C 1
ATOM 1348 C C B SER A 1 77 ? -25.640 -11.243 32.132 0.42 8.55 78 SER A C 1
ATOM 1349 O O A SER A 1 77 ? -26.870 -11.011 32.410 0.58 11.34 78 SER A O 1
ATOM 1350 O O B SER A 1 77 ? -26.558 -10.429 32.236 0.42 7.90 78 SER A O 1
ATOM 1363 N N . ILE A 1 78 ? -25.340 -11.818 30.972 1.00 8.81 79 ILE A N 1
ATOM 1364 C CA . ILE A 1 78 ? -26.223 -11.743 29.808 1.00 8.97 79 ILE A CA 1
ATOM 1365 C C . ILE A 1 78 ? -26.698 -13.129 29.383 1.00 7.91 79 ILE A C 1
ATOM 1366 O O . ILE A 1 78 ? -26.020 -14.139 29.601 1.00 8.23 79 ILE A O 1
ATOM 1382 N N . ASP A 1 79 ? -27.860 -13.155 28.720 1.00 8.00 80 ASP A N 1
ATOM 1383 C CA . ASP A 1 79 ? -28.516 -14.377 28.251 1.00 7.63 80 ASP A CA 1
ATOM 1384 C C . ASP A 1 79 ? -28.502 -14.366 26.726 1.00 7.61 80 ASP A C 1
ATOM 1385 O O . ASP A 1 79 ? -29.161 -13.530 26.098 1.00 8.73 80 ASP A O 1
ATOM 1394 N N . LEU A 1 80 ? -27.728 -15.279 26.132 1.00 6.66 81 LEU A N 1
ATOM 1395 C CA . LEU A 1 80 ? -27.598 -15.363 24.683 1.00 6.35 81 LEU A CA 1
ATOM 1396 C C . LEU A 1 80 ? -28.245 -16.615 24.103 1.00 6.77 81 LEU A C 1
ATOM 1397 O O . LEU A 1 80 ? -27.946 -16.981 22.962 1.00 6.03 81 LEU A O 1
ATOM 1413 N N A THR A 1 81 ? -29.125 -17.287 24.858 0.73 6.49 82 THR A N 1
ATOM 1414 N N B THR A 1 81 ? -29.104 -17.274 24.865 0.27 7.38 82 THR A N 1
ATOM 1415 C CA A THR A 1 81 ? -29.742 -18.507 24.348 0.73 6.75 82 THR A CA 1
ATOM 1416 C CA B THR A 1 81 ? -29.815 -18.438 24.366 0.27 7.93 82 THR A CA 1
ATOM 1417 C C A THR A 1 81 ? -30.523 -18.195 23.076 0.73 6.77 82 THR A C 1
ATOM 1418 C C B THR A 1 81 ? -30.475 -18.116 23.033 0.27 7.97 82 THR A C 1
ATOM 1419 O O A THR A 1 81 ? -31.269 -17.214 23.009 0.73 7.11 82 THR A O 1
ATOM 1420 O O B THR A 1 81 ? -31.077 -17.054 22.861 0.27 7.65 82 THR A O 1
ATOM 1439 N N . GLY A 1 82 ? -30.340 -19.033 22.068 1.00 8.99 83 GLY A N 1
ATOM 1440 C CA . GLY A 1 82 ? -30.965 -18.863 20.781 1.00 10.46 83 GLY A CA 1
ATOM 1441 C C . GLY A 1 82 ? -30.147 -18.110 19.746 1.00 8.66 83 GLY A C 1
ATOM 1442 O O . GLY A 1 82 ? -30.394 -18.275 18.548 1.00 12.92 83 GLY A O 1
ATOM 1447 N N A LYS A 1 83 ? -29.192 -17.284 20.171 0.68 6.57 84 LYS A N 1
ATOM 1448 N N B LYS A 1 83 ? -29.170 -17.304 20.151 0.32 6.49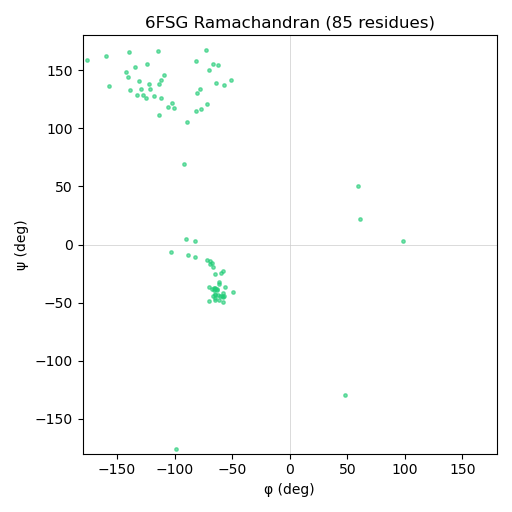 84 LYS A N 1
ATOM 1449 C CA A LYS A 1 83 ? -28.447 -16.461 19.230 0.68 6.13 84 LYS A CA 1
ATOM 1450 C CA B LYS A 1 83 ? -28.470 -16.445 19.201 0.32 4.74 84 LYS A CA 1
ATOM 1451 C C A LYS A 1 83 ? -27.432 -17.316 18.475 0.68 5.15 84 LYS A C 1
ATOM 1452 C C B LYS A 1 83 ? -27.301 -17.179 18.552 0.32 4.01 84 LYS A C 1
ATOM 1453 O O A LYS A 1 83 ? -26.980 -18.356 18.969 0.68 7.03 84 LYS A O 1
ATOM 1454 O O B LYS A 1 83 ? -26.524 -17.855 19.234 0.32 5.16 84 LYS A O 1
ATOM 1491 N N A LYS A 1 84 ? -27.090 -16.878 17.258 0.68 4.97 85 LYS A N 1
ATOM 1492 N N B LYS A 1 84 ? -27.177 -17.043 17.233 0.32 3.62 85 LYS A N 1
ATOM 1493 C CA A LYS A 1 84 ? -26.027 -17.485 16.460 0.68 4.67 85 LYS A CA 1
ATOM 1494 C CA B LYS A 1 84 ? -26.008 -17.569 16.545 0.32 3.45 85 LYS A CA 1
ATOM 1495 C C A LYS A 1 84 ? -24.767 -16.639 16.620 0.68 3.94 85 LYS A C 1
ATOM 1496 C C B LYS A 1 84 ? -24.802 -16.676 16.825 0.32 3.52 85 LYS A C 1
ATOM 1497 O O A LYS A 1 84 ? -24.839 -15.407 16.548 0.68 4.16 85 LYS A O 1
ATOM 1498 O O B LYS A 1 84 ? -24.935 -15.467 17.044 0.32 3.15 85 LYS A O 1
ATOM 1535 N N . ALA A 1 85 ? -23.619 -17.287 16.832 1.00 3.74 86 ALA A N 1
ATOM 1536 C CA . ALA A 1 85 ? -22.390 -16.551 17.113 1.00 3.73 86 ALA A CA 1
ATOM 1537 C C . ALA A 1 85 ? -21.167 -17.167 16.440 1.00 3.34 86 ALA A C 1
ATOM 1538 O O . ALA A 1 85 ? -21.130 -18.353 16.113 1.00 4.33 86 ALA A O 1
ATOM 1546 N N . ALA A 1 86 ? -20.137 -16.338 16.279 1.00 3.34 87 ALA A N 1
ATOM 1547 C CA . ALA A 1 86 ? -18.863 -16.775 15.722 1.00 2.65 87 ALA A CA 1
ATOM 1548 C C . ALA A 1 86 ? -17.788 -15.772 16.125 1.00 3.39 87 ALA A C 1
ATOM 1549 O O . ALA A 1 86 ? -18.091 -14.635 16.496 1.00 3.62 87 ALA A O 1
ATOM 1556 N N . VAL A 1 87 ? -16.523 -16.196 16.019 1.00 2.89 88 VAL A N 1
ATOM 1557 C CA . VAL A 1 87 ? -15.381 -15.397 16.466 1.00 3.20 88 VAL A CA 1
ATOM 1558 C C . VAL A 1 87 ? -14.222 -15.523 15.484 1.00 3.17 88 VAL A C 1
ATOM 1559 O O . VAL A 1 87 ? -13.963 -16.602 14.942 1.00 3.26 88 VAL A O 1
ATOM 1572 N N . PHE A 1 88 ? -13.493 -14.414 15.301 1.00 3.14 89 PHE A N 1
ATOM 1573 C CA . PHE A 1 88 ? -12.319 -14.350 14.436 1.00 2.64 89 PHE A CA 1
ATOM 1574 C C . PHE A 1 88 ? -11.237 -13.503 15.107 1.00 2.95 89 PHE A C 1
ATOM 1575 O O . PHE A 1 88 ? -11.499 -12.774 16.069 1.00 3.40 89 PHE A O 1
ATOM 1592 N N . GLY A 1 89 ? -10.013 -13.584 14.587 1.00 3.53 90 GLY A N 1
ATOM 1593 C CA . GLY A 1 89 ? -8.955 -12.698 15.058 1.00 4.28 90 GLY A CA 1
ATOM 1594 C C . GLY A 1 89 ? -7.661 -12.880 14.291 1.00 4.46 90 GLY A C 1
ATOM 1595 O O . GLY A 1 89 ? -7.425 -13.914 13.662 1.00 4.36 90 GLY A O 1
ATOM 1599 N N . SER A 1 90 ? -6.819 -11.845 14.355 1.00 4.53 91 SER A N 1
ATOM 1600 C CA . SER A 1 90 ? -5.439 -11.941 13.883 1.00 5.31 91 SER A CA 1
ATOM 1601 C C . SER A 1 90 ? -4.543 -12.398 15.035 1.00 5.62 91 SER A C 1
ATOM 1602 O O . SER A 1 90 ? -4.835 -12.143 16.205 1.00 6.09 91 SER A O 1
ATOM 1609 N N A CYS A 1 91 ? -3.457 -13.100 14.668 0.73 6.41 92 CYS A N 1
ATOM 1610 N N B CYS A 1 91 ? -3.433 -13.038 14.706 0.27 6.06 92 CYS A N 1
ATOM 1611 C CA A CYS A 1 91 ? -2.673 -13.972 15.543 0.73 6.69 92 CYS A CA 1
ATOM 1612 C CA B CYS A 1 91 ? -2.549 -13.543 15.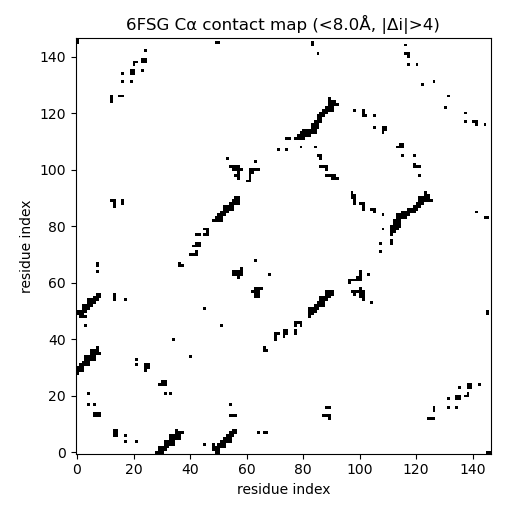755 0.27 6.27 92 CYS A CA 1
ATOM 1613 C C A CYS A 1 91 ? -1.196 -13.852 15.161 0.73 6.02 92 CYS A C 1
ATOM 1614 C C B CYS A 1 91 ? -1.216 -13.935 15.131 0.27 5.99 92 CYS A C 1
ATOM 1615 O O A CYS A 1 91 ? -0.844 -13.265 14.136 0.73 6.51 92 CYS A O 1
ATOM 1616 O O B CYS A 1 91 ? -1.006 -13.804 13.922 0.27 6.28 92 CYS A O 1
ATOM 1631 N N . ASP A 1 92 ? -0.315 -14.435 15.973 1.00 5.50 93 ASP A N 1
ATOM 1632 C CA . ASP A 1 92 ? 1.121 -14.395 15.676 1.00 5.73 93 ASP A CA 1
ATOM 1633 C C . ASP A 1 92 ? 1.797 -15.649 16.208 1.00 6.03 93 ASP A C 1
ATOM 1634 O O . ASP A 1 92 ? 1.838 -15.869 17.423 1.00 6.86 93 ASP A O 1
ATOM 1644 N N A SER A 1 93 ? 2.343 -16.441 15.268 0.46 7.03 94 SER A N 1
ATOM 1645 N N B SER A 1 93 ? 2.321 -16.481 15.314 0.54 7.00 94 SER A N 1
ATOM 1646 C CA A SER A 1 93 ? 3.016 -17.701 15.560 0.46 7.79 94 SER A CA 1
ATOM 1647 C CA B SER A 1 93 ? 2.939 -17.740 15.721 0.54 8.21 94 SER A CA 1
ATOM 1648 C C A SER A 1 93 ? 4.227 -17.544 16.467 0.46 8.03 94 SER A C 1
ATOM 1649 C C B SER A 1 93 ? 4.346 -17.573 16.303 0.54 6.56 94 SER A C 1
ATOM 1650 O O A SER A 1 93 ? 4.677 -18.531 17.063 0.46 7.99 94 SER A O 1
ATOM 1651 O O B SER A 1 93 ? 5.038 -18.578 16.518 0.54 5.28 94 SER A O 1
ATOM 1664 N N . ALA A 1 94 ? 4.776 -16.338 16.574 1.00 7.42 95 ALA A N 1
ATOM 1665 C CA . ALA A 1 94 ? 5.903 -16.113 17.463 1.00 7.42 95 ALA A CA 1
ATOM 1666 C C . ALA A 1 94 ? 5.535 -16.302 18.929 1.00 8.50 95 ALA A C 1
ATOM 1667 O O . ALA A 1 94 ? 6.427 -16.265 19.778 1.00 11.52 95 ALA A O 1
ATOM 1675 N N . TYR A 1 95 ? 4.267 -16.520 19.237 1.00 7.46 96 TYR A N 1
ATOM 1676 C CA . TYR A 1 95 ? 3.764 -16.722 20.583 1.00 8.49 96 TYR A CA 1
ATOM 1677 C C . TYR A 1 95 ? 3.249 -18.142 20.730 1.00 7.93 96 TYR A C 1
ATOM 1678 O O . TYR A 1 95 ? 2.628 -18.669 19.801 1.00 9.42 96 TYR A O 1
ATOM 1695 N N . PRO A 1 96 ? 3.531 -18.810 21.854 1.00 6.21 97 PRO A N 1
ATOM 1696 C CA . PRO A 1 96 ? 3.017 -20.183 21.998 1.00 5.73 97 PRO A CA 1
ATOM 1697 C C . PRO A 1 96 ? 1.497 -20.258 22.068 1.00 5.44 97 PRO A C 1
ATOM 1698 O O . PRO A 1 96 ? 0.896 -21.193 21.522 1.00 5.24 97 PRO A O 1
ATOM 1709 N N . LYS A 1 97 ? 0.850 -19.302 22.732 1.00 5.29 98 LYS A N 1
ATOM 1710 C CA . LYS A 1 97 ? -0.598 -19.360 22.966 1.00 4.80 98 LYS A CA 1
ATOM 1711 C C . LYS A 1 97 ? -1.311 -18.631 21.827 1.00 3.75 98 LYS A C 1
ATOM 1712 O O . LYS A 1 97 ? -1.885 -17.552 21.980 1.00 5.87 98 LYS A O 1
ATOM 1731 N N . TYR A 1 98 ? -1.243 -19.265 20.654 1.00 4.23 99 TYR A N 1
ATOM 1732 C CA . TYR A 1 98 ? -1.585 -18.637 19.383 1.00 4.47 99 TYR A CA 1
ATOM 1733 C C . TYR A 1 98 ? -3.086 -18.427 19.257 1.00 3.20 99 TYR A C 1
ATOM 1734 O O . TYR A 1 98 ? -3.861 -19.388 19.270 1.00 3.82 99 TYR A O 1
ATOM 1751 N N . GLY A 1 99 ? -3.495 -17.169 19.092 1.00 4.06 100 GLY A N 1
ATOM 1752 C CA . GLY A 1 99 ? -4.889 -16.837 18.852 1.00 3.77 100 GLY A CA 1
ATOM 1753 C C . GLY A 1 99 ? -5.848 -17.235 19.949 1.00 3.45 100 GLY A C 1
ATOM 1754 O O . GLY A 1 99 ? -7.056 -17.340 19.693 1.00 3.96 100 GLY A O 1
ATOM 1758 N N . VAL A 1 100 ? -5.357 -17.428 21.180 1.00 3.20 101 VAL A N 1
ATOM 1759 C CA . VAL A 1 100 ? -6.230 -17.983 22.206 1.00 4.13 101 VAL A CA 1
ATOM 1760 C C . VAL A 1 100 ? -7.322 -16.997 22.631 1.00 3.38 101 VAL A C 1
ATOM 1761 O O . VAL A 1 100 ? -8.317 -17.419 23.216 1.00 4.10 101 VAL A O 1
ATOM 1774 N N . ALA A 1 101 ? -7.196 -15.698 22.342 1.00 3.60 102 ALA A N 1
ATOM 1775 C CA . ALA A 1 101 ? -8.330 -14.804 22.572 1.00 3.11 102 ALA A CA 1
ATOM 1776 C C . ALA A 1 101 ? -9.577 -15.277 21.829 1.00 3.40 102 ALA A C 1
ATOM 1777 O O . ALA A 1 101 ? -10.701 -15.109 22.318 1.00 3.63 102 ALA A O 1
ATOM 1784 N N . VAL A 1 102 ? -9.400 -15.832 20.625 1.00 3.47 103 VAL A N 1
ATOM 1785 C CA . VAL A 1 102 ? -10.525 -16.384 19.872 1.00 3.34 103 VAL A CA 1
ATOM 1786 C C . VAL A 1 102 ? -11.171 -17.519 20.653 1.00 3.87 103 VAL A C 1
ATOM 1787 O O . VAL A 1 102 ? -12.397 -17.565 20.813 1.00 3.18 103 VAL A O 1
ATOM 1800 N N . ASP A 1 103 ? -10.353 -18.443 21.162 1.00 3.44 104 ASP A N 1
ATOM 1801 C CA . ASP A 1 103 ? -10.858 -19.587 21.914 1.00 3.72 104 ASP A CA 1
ATOM 1802 C C . ASP A 1 103 ? -11.529 -19.158 23.218 1.00 3.05 104 ASP A C 1
ATOM 1803 O O . ASP A 1 103 ? -12.550 -19.737 23.614 1.00 4.41 104 ASP A O 1
ATOM 1812 N N . ILE A 1 104 ? -10.983 -18.134 23.888 1.00 3.68 105 ILE A N 1
ATOM 1813 C CA . ILE A 1 104 ? -11.563 -17.624 25.134 1.00 4.17 105 ILE A CA 1
ATOM 1814 C C . ILE A 1 104 ? -12.944 -17.025 24.879 1.00 3.70 105 ILE A C 1
ATOM 1815 O O . ILE A 1 104 ? -13.898 -17.261 25.637 1.00 3.59 105 ILE A O 1
ATOM 1831 N N . LEU A 1 105 ? -13.068 -16.213 23.824 1.00 3.62 106 LEU A N 1
ATOM 1832 C CA . LEU A 1 105 ? -14.361 -15.599 23.528 1.00 3.92 106 LEU A CA 1
ATOM 1833 C C . LEU A 1 105 ? -15.388 -16.642 23.095 1.00 3.59 106 LEU A C 1
ATOM 1834 O O . LEU A 1 105 ? -16.562 -16.557 23.481 1.00 3.66 106 LEU A O 1
ATOM 1850 N N . ILE A 1 106 ? -14.968 -17.645 22.314 1.00 3.35 107 ILE A N 1
ATOM 1851 C CA . ILE A 1 106 ? -15.878 -18.738 21.968 1.00 3.55 107 ILE A CA 1
ATOM 1852 C C . ILE A 1 106 ? -16.419 -19.399 23.230 1.00 3.35 107 ILE A C 1
ATOM 1853 O O . ILE A 1 106 ? -17.624 -19.641 23.363 1.00 3.84 107 ILE A O 1
ATOM 1869 N N A GLU A 1 107 ? -15.528 -19.730 24.167 0.73 4.16 108 GLU A N 1
ATOM 1870 N N B GLU A 1 107 ? -15.535 -19.691 24.188 0.27 4.27 108 GLU A N 1
ATOM 1871 C CA A GLU A 1 107 ? -15.957 -20.378 25.403 0.73 4.91 108 GLU A CA 1
ATOM 1872 C CA B GLU A 1 107 ? -15.974 -20.388 25.392 0.27 5.21 108 GLU A CA 1
ATOM 1873 C C A GLU A 1 107 ? -17.016 -19.555 26.129 0.73 4.69 108 GLU A C 1
ATOM 1874 C C B GLU A 1 107 ? -16.995 -19.565 26.171 0.27 4.94 108 GLU A C 1
ATOM 1875 O O A GLU A 1 107 ? -18.001 -20.105 26.639 0.73 4.70 108 GLU A O 1
ATOM 1876 O O B GLU A 1 107 ? -17.944 -20.119 26.739 0.27 4.83 108 GLU A O 1
ATOM 1899 N N . LYS A 1 108 ? -16.813 -18.241 26.236 1.00 4.61 109 LYS A N 1
ATOM 1900 C CA . LYS A 1 108 ? -17.764 -17.410 26.975 1.00 3.98 109 LYS A CA 1
ATOM 1901 C C . LYS A 1 108 ? -19.118 -17.358 26.271 1.00 3.97 109 LYS A C 1
ATOM 1902 O O . LYS A 1 108 ? -20.167 -17.447 26.918 1.00 4.90 109 LYS A O 1
ATOM 1921 N N . LEU A 1 109 ? -19.117 -17.245 24.943 1.00 3.98 110 LEU A N 1
ATOM 1922 C CA . LEU A 1 109 ? -20.370 -17.301 24.196 1.00 4.06 110 LEU A CA 1
ATOM 1923 C C . LEU A 1 109 ? -21.108 -18.608 24.456 1.00 4.14 110 LEU A C 1
ATOM 1924 O O . LEU A 1 109 ? -22.329 -18.607 24.643 1.00 4.50 110 LEU A O 1
ATOM 1940 N N . GLN A 1 110 ? -20.379 -19.732 24.491 1.00 4.50 111 GLN A N 1
ATOM 1941 C CA . GLN A 1 110 ? -21.000 -21.020 24.784 1.00 5.31 111 GLN A CA 1
ATOM 1942 C C . GLN A 1 110 ? -21.641 -21.014 26.160 1.00 4.75 111 GLN A C 1
ATOM 1943 O O . GLN A 1 110 ? -22.759 -21.514 26.338 1.00 4.87 111 GLN A O 1
ATOM 1957 N N . GLU A 1 111 ? -20.928 -20.470 27.153 1.00 5.00 112 GLU A N 1
ATOM 1958 C CA . GLU A 1 111 ? -21.429 -20.465 28.519 1.00 5.55 112 GLU A CA 1
ATOM 1959 C C . GLU A 1 111 ? -22.730 -19.691 28.633 1.00 6.14 112 GLU A C 1
ATOM 1960 O O . GLU A 1 111 ? -23.564 -20.016 29.478 1.00 6.70 112 GLU A O 1
ATOM 1972 N N . ARG A 1 112 ? -22.906 -18.649 27.828 1.00 5.98 113 ARG A N 1
ATOM 1973 C CA . ARG A 1 112 ? -24.082 -17.795 27.930 1.00 5.68 113 ARG A CA 1
ATOM 1974 C C . ARG A 1 112 ? -25.228 -18.273 27.040 1.00 5.17 113 ARG A C 1
ATOM 1975 O O . ARG A 1 112 ? -26.272 -17.610 26.980 1.00 6.68 113 ARG A O 1
ATOM 1996 N N . GLY A 1 113 ? -25.068 -19.426 26.383 1.00 5.21 114 GLY A N 1
ATOM 1997 C CA . GLY A 1 113 ? -26.148 -20.072 25.660 1.00 5.28 114 GLY A CA 1
ATOM 1998 C C . GLY A 1 113 ? -26.179 -19.836 24.164 1.00 4.76 114 GLY A C 1
ATOM 1999 O O . GLY A 1 113 ? -27.105 -20.320 23.498 1.00 5.42 114 GLY A O 1
ATOM 2003 N N . ALA A 1 114 ? -25.207 -19.120 23.610 1.00 5.48 115 ALA A N 1
ATOM 2004 C CA . ALA A 1 114 ? -25.202 -18.890 22.177 1.00 5.43 115 ALA A CA 1
ATOM 2005 C C . ALA A 1 114 ? -24.892 -20.183 21.436 1.00 4.71 115 ALA A C 1
ATOM 2006 O O . ALA A 1 114 ? -24.173 -21.057 21.932 1.00 4.83 115 ALA A O 1
ATOM 2013 N N . ALA A 1 115 ? -25.431 -20.293 20.228 1.00 4.46 116 ALA A N 1
ATOM 2014 C CA . ALA A 1 115 ? -25.076 -21.376 19.317 1.00 4.14 116 ALA A CA 1
ATOM 2015 C C . ALA A 1 115 ? -23.886 -20.890 18.494 1.00 4.44 116 ALA A C 1
ATOM 2016 O O . ALA A 1 115 ? -24.041 -20.027 17.623 1.00 4.74 116 ALA A O 1
ATOM 2023 N N . VAL A 1 116 ? -22.695 -21.396 18.795 1.00 4.76 117 VAL A N 1
ATOM 2024 C CA . VAL A 1 116 ? -21.502 -21.032 18.036 1.00 5.08 117 VAL A CA 1
ATOM 2025 C C . VAL A 1 116 ? -21.502 -21.893 16.782 1.00 5.41 117 VAL A C 1
ATOM 2026 O O . VAL A 1 116 ? -21.438 -23.125 16.865 1.00 7.41 117 VAL A O 1
ATOM 2039 N N . VAL A 1 117 ? -21.633 -21.248 15.618 1.00 4.88 118 VAL A N 1
ATOM 2040 C CA . VAL A 1 117 ? -21.969 -21.951 14.381 1.00 5.83 118 VAL A CA 1
ATOM 2041 C C . VAL A 1 117 ? -20.785 -22.150 13.446 1.00 5.98 118 VAL A C 1
ATOM 2042 O O . VAL A 1 117 ? -20.932 -22.840 12.422 1.00 7.36 118 VAL A O 1
ATOM 2055 N N . LEU A 1 118 ? -19.629 -21.568 13.760 1.00 4.76 119 LEU A N 1
ATOM 2056 C CA . LEU A 1 118 ? -18.415 -21.730 12.980 1.00 3.99 119 LEU A CA 1
ATOM 2057 C C . LEU A 1 118 ? -17.257 -22.004 13.926 1.00 4.01 119 LEU A C 1
ATOM 2058 O O . LEU A 1 118 ? -17.266 -21.565 15.081 1.00 4.70 119 LEU A O 1
ATOM 2074 N N . GLU A 1 119 ? -16.247 -22.713 13.424 1.00 4.16 120 GLU A N 1
ATOM 2075 C CA . GLU A 1 119 ? -14.962 -22.763 14.112 1.00 4.48 120 GLU A CA 1
ATOM 2076 C C . GLU A 1 119 ? -14.359 -21.356 14.166 1.00 4.31 120 GLU A C 1
ATOM 2077 O O . GLU A 1 119 ? -14.639 -20.497 13.332 1.00 4.56 120 GLU A O 1
ATOM 2089 N N . GLY A 1 120 ? -13.502 -21.117 15.152 1.00 4.37 121 GLY A N 1
ATOM 2090 C CA . GLY A 1 120 ? -12.820 -19.836 15.205 1.00 4.00 121 GLY A CA 1
ATOM 2091 C C . GLY A 1 120 ? -11.918 -19.647 13.996 1.00 4.08 121 GLY A C 1
ATOM 2092 O O . GLY A 1 120 ? -11.223 -20.571 13.569 1.00 5.46 121 GLY A O 1
ATOM 2097 N N . LEU A 1 121 ? -11.919 -18.428 13.448 1.00 3.69 122 LEU A N 1
ATOM 2098 C CA . LEU A 1 121 ? -11.095 -18.077 12.295 1.00 3.88 122 LEU A CA 1
ATOM 2099 C C . LEU A 1 121 ? -9.859 -17.329 12.786 1.00 4.00 122 LEU A C 1
ATOM 2100 O O . LEU A 1 121 ? -9.975 -16.244 13.371 1.00 4.62 122 LEU A O 1
ATOM 2116 N N . LYS A 1 122 ? -8.683 -17.909 12.542 1.00 3.74 123 LYS A N 1
ATOM 2117 C CA . LYS A 1 122 ? -7.411 -17.328 12.947 1.00 4.19 123 LYS A CA 1
ATOM 2118 C C . LYS A 1 122 ? -6.568 -17.043 11.714 1.00 5.35 123 LYS A C 1
ATOM 2119 O O . LYS A 1 122 ? -6.329 -17.941 10.900 1.00 5.98 123 LYS A O 1
ATOM 2138 N N . VAL A 1 123 ? -6.082 -15.809 11.603 1.00 5.75 124 VAL A N 1
ATOM 2139 C CA . VAL A 1 123 ? -5.225 -15.382 10.502 1.00 5.59 124 VAL A CA 1
ATOM 2140 C C . VAL A 1 123 ? -3.917 -14.873 11.091 1.00 6.57 124 VAL A C 1
ATOM 2141 O O . VAL A 1 123 ? -3.918 -14.170 12.104 1.00 7.21 124 VAL A O 1
ATOM 2154 N N . GLU A 1 124 ? -2.803 -15.230 10.452 1.00 6.43 125 GLU A N 1
ATOM 2155 C CA . GLU A 1 124 ? -1.477 -14.788 10.877 1.00 7.40 125 GLU A CA 1
ATOM 2156 C C . GLU A 1 124 ? -1.234 -13.344 10.449 1.00 7.10 125 GLU A C 1
ATOM 2157 O O . GLU A 1 124 ? -1.182 -13.046 9.253 1.00 7.99 125 GLU A O 1
ATOM 2169 N N . LEU A 1 125 ? -1.060 -12.455 11.424 1.00 6.25 126 LEU A N 1
ATOM 2170 C CA . LEU A 1 125 ? -0.692 -11.047 11.187 1.00 6.13 126 LEU A CA 1
ATOM 2171 C C . LEU A 1 125 ? -1.591 -10.447 10.103 1.00 5.96 126 LEU A C 1
ATOM 2172 O O . LEU A 1 125 ? -2.824 -10.507 10.225 1.00 5.99 126 LEU A O 1
ATOM 2188 N N . THR A 1 126 ? -1.034 -9.808 9.070 1.00 6.17 127 THR A N 1
ATOM 2189 C CA . THR A 1 126 ? -1.851 -9.122 8.072 1.00 7.27 127 THR A CA 1
ATOM 2190 C C . THR A 1 126 ? -2.391 -10.130 7.062 1.00 7.39 127 THR A C 1
ATOM 2191 O O . THR A 1 126 ? -1.619 -10.919 6.508 1.00 7.95 127 THR A O 1
ATOM 2201 N N . PRO A 1 127 ? -3.694 -10.118 6.782 1.00 8.30 128 PRO A N 1
ATOM 2202 C CA . PRO A 1 127 ? -4.249 -11.063 5.807 1.00 8.90 128 PRO A CA 1
ATOM 2203 C C . PRO A 1 127 ? -3.578 -10.936 4.448 1.00 9.79 128 PRO A C 1
ATOM 2204 O O . PRO A 1 127 ? -3.338 -9.833 3.957 1.00 10.95 128 PRO A O 1
ATOM 2215 N N . GLU A 1 128 ? -3.289 -12.080 3.835 1.00 10.42 129 GLU A N 1
ATOM 2216 C CA . GLU A 1 128 ? -2.934 -12.151 2.424 1.00 11.64 129 GLU A CA 1
ATOM 2217 C C . GLU A 1 128 ? -4.177 -12.571 1.641 1.00 10.70 129 GLU A C 1
ATOM 2218 O O . GLU A 1 128 ? -5.265 -12.716 2.202 1.00 9.43 129 GLU A O 1
ATOM 2230 N N . ASP A 1 129 ? -4.020 -12.768 0.330 1.00 10.46 130 ASP A N 1
ATOM 2231 C CA . ASP A 1 129 ? -5.191 -12.978 -0.514 1.00 11.44 130 ASP A CA 1
ATOM 2232 C C . ASP A 1 129 ? -6.017 -14.164 -0.024 1.00 10.03 130 ASP A C 1
ATOM 2233 O O . ASP A 1 129 ? -7.248 -14.095 0.021 1.00 9.60 130 ASP A O 1
ATOM 2242 N N . GLU A 1 130 ? -5.360 -15.269 0.329 1.00 11.30 131 GLU A N 1
ATOM 2243 C CA . GLU A 1 130 ? -6.090 -16.458 0.758 1.00 12.16 131 GLU A CA 1
ATOM 2244 C C . GLU A 1 130 ? -6.836 -16.205 2.061 1.00 10.11 131 GLU A C 1
ATOM 2245 O O . GLU A 1 130 ? -7.957 -16.694 2.241 1.00 10.73 131 GLU A O 1
ATOM 2257 N N . ASP A 1 131 ? -6.233 -15.448 2.984 1.00 9.27 132 ASP A N 1
ATOM 2258 C CA . ASP A 1 131 ? -6.919 -15.100 4.223 1.00 8.95 132 ASP A CA 1
ATOM 2259 C C . ASP A 1 131 ? -8.158 -14.253 3.957 1.00 7.67 132 ASP A C 1
ATOM 2260 O O . ASP A 1 131 ? -9.176 -14.390 4.650 1.00 7.27 132 ASP A O 1
ATOM 2270 N N . VAL A 1 132 ? -8.067 -13.321 3.004 1.00 7.81 133 VAL A N 1
ATOM 2271 C CA . VAL A 1 132 ? -9.227 -12.503 2.664 1.00 7.08 133 VAL A CA 1
ATOM 2272 C C . VAL A 1 132 ? -10.358 -13.386 2.147 1.00 6.70 133 VAL A C 1
ATOM 2273 O O . VAL A 1 132 ? -11.530 -13.165 2.467 1.00 6.94 133 VAL A O 1
ATOM 2286 N N A GLU A 1 133 ? -10.026 -14.411 1.366 0.48 7.54 134 GLU A N 1
ATOM 2287 N N B GLU A 1 133 ? -10.036 -14.400 1.335 0.52 6.38 134 GLU A N 1
ATOM 2288 C CA A GLU A 1 133 ? -11.066 -15.317 0.896 0.48 8.75 134 GLU A CA 1
ATOM 2289 C CA B GLU A 1 133 ? -11.091 -15.298 0.864 0.52 6.89 134 GLU A CA 1
ATOM 2290 C C A GLU A 1 133 ? -11.687 -16.079 2.060 0.48 7.77 134 GLU A C 1
ATOM 2291 C C B GLU A 1 133 ? -11.671 -16.120 2.013 0.52 6.78 134 GLU A C 1
ATOM 2292 O O A GLU A 1 133 ? -12.904 -16.302 2.088 0.48 7.80 134 GLU A O 1
ATOM 2293 O O B GLU A 1 133 ? -12.858 -16.470 1.986 0.52 6.98 134 GLU A O 1
ATOM 2316 N N A LYS A 1 134 ? -10.870 -16.474 3.040 0.48 7.01 135 LYS A N 1
ATOM 2317 N N B LYS A 1 134 ? -10.862 -16.425 3.034 0.52 6.43 135 LYS A N 1
ATOM 2318 C CA A LYS A 1 134 ? -11.413 -17.113 4.234 0.48 6.89 135 LYS A CA 1
ATOM 2319 C CA B LYS A 1 134 ? -11.392 -17.099 4.216 0.52 6.81 135 LYS A CA 1
ATOM 2320 C C A LYS A 1 134 ? -12.399 -16.194 4.948 0.48 6.15 135 LYS A C 1
ATOM 2321 C C B LYS A 1 134 ? -12.357 -16.201 4.985 0.52 5.58 135 LYS A C 1
ATOM 2322 O O A LYS A 1 134 ? -13.429 -16.652 5.457 0.48 6.53 135 LYS A O 1
ATOM 2323 O O B LYS A 1 134 ? -13.308 -16.696 5.600 0.52 4.88 135 LYS A O 1
ATOM 2360 N N . CYS A 1 135 ? -12.114 -14.887 4.985 1.00 5.71 136 CYS A N 1
ATOM 2361 C CA . CYS A 1 135 ? -13.036 -13.958 5.626 1.00 5.27 136 CYS A CA 1
ATOM 2362 C C . CYS A 1 135 ? -14.368 -13.944 4.891 1.00 5.47 136 CYS A C 1
ATOM 2363 O O . CYS A 1 135 ? -15.433 -13.892 5.521 1.00 5.64 136 CYS A O 1
ATOM 2371 N N A LEU A 1 136 ? -14.324 -14.001 3.551 0.54 5.61 137 LEU A N 1
ATOM 2372 N N B LEU A 1 136 ? -14.327 -13.966 3.558 0.46 5.65 137 LEU A N 1
ATOM 2373 C CA A LEU A 1 136 ? -15.541 -14.056 2.745 0.54 5.59 137 LEU A CA 1
ATOM 2374 C CA B LEU A 1 136 ? -15.556 -14.053 2.783 0.46 5.65 137 LEU A CA 1
ATOM 2375 C C A LEU A 1 136 ? -16.329 -15.333 3.017 0.54 5.66 137 LEU A C 1
ATOM 2376 C C B LEU A 1 136 ? -16.323 -15.320 3.137 0.46 5.64 137 LEU A C 1
ATOM 2377 O O A LEU A 1 136 ? -17.559 -15.297 3.134 0.54 5.94 137 LEU A O 1
ATOM 2378 O O B LEU A 1 136 ? -17.519 -15.268 3.448 0.46 5.54 137 LEU A O 1
ATOM 2409 N N . GLN A 1 137 ? -15.642 -16.469 3.142 1.00 6.10 138 GLN A N 1
ATOM 2410 C CA . GLN A 1 137 ? -16.329 -17.723 3.444 1.00 6.90 138 GLN A CA 1
ATOM 2411 C C . GLN A 1 137 ? -16.934 -17.716 4.849 1.00 6.06 138 GLN A C 1
ATOM 2412 O O . GLN A 1 137 ? -18.035 -18.240 5.060 1.00 6.59 138 GLN A O 1
ATOM 2427 N N . PHE A 1 138 ? -16.235 -17.121 5.819 1.00 5.86 139 PHE A N 1
ATOM 2428 C CA . PHE A 1 138 ? -16.773 -16.973 7.175 1.00 4.70 139 PHE A CA 1
ATOM 2429 C C . PHE A 1 138 ? -18.085 -16.192 7.164 1.00 5.32 139 PHE A C 1
ATOM 2430 O O . PHE A 1 138 ? -19.085 -16.631 7.745 1.00 5.76 139 PHE A O 1
ATOM 2447 N N . GLY A 1 139 ? -18.113 -15.037 6.496 1.00 5.52 140 GLY A N 1
ATOM 2448 C CA . GLY A 1 139 ? -19.350 -14.276 6.423 1.00 6.18 140 GLY A CA 1
ATOM 2449 C C . GLY A 1 139 ? -20.461 -15.023 5.709 1.00 5.87 140 GLY A C 1
ATOM 2450 O O . GLY A 1 139 ? -21.609 -15.024 6.160 1.00 6.61 140 GLY A O 1
ATOM 2454 N N . ALA A 1 140 ? -20.134 -15.675 4.588 1.00 6.26 141 ALA A N 1
ATOM 2455 C CA . ALA A 1 140 ? -21.135 -16.417 3.828 1.00 7.45 141 ALA A CA 1
ATOM 2456 C C . ALA A 1 140 ? -21.685 -17.591 4.629 1.00 7.27 141 ALA A C 1
ATOM 2457 O O . ALA A 1 140 ? -22.892 -17.849 4.612 1.00 9.15 141 ALA A O 1
ATOM 2464 N N . GLU A 1 141 ? -20.818 -18.327 5.328 1.00 7.10 142 GLU A N 1
ATOM 2465 C CA . GLU A 1 141 ? -21.292 -19.461 6.117 1.00 6.80 142 GLU A CA 1
ATOM 2466 C C . GLU A 1 141 ? -22.097 -18.993 7.326 1.00 6.37 142 GLU A C 1
ATOM 2467 O O . GLU A 1 141 ? -23.072 -19.647 7.719 1.00 7.12 142 GLU A O 1
ATOM 2479 N N . PHE A 1 142 ? -21.699 -17.873 7.938 1.00 5.59 143 PHE A N 1
ATOM 2480 C CA . PHE A 1 142 ? -22.455 -17.355 9.072 1.00 5.98 143 PHE A CA 1
ATOM 2481 C C . PHE A 1 142 ? -23.903 -17.069 8.680 1.00 6.59 143 PHE A C 1
ATOM 2482 O O . PHE A 1 142 ? -24.845 -17.465 9.381 1.00 7.15 143 PHE A O 1
ATOM 2499 N N A VAL A 1 143 ? -24.099 -16.391 7.549 0.56 6.78 144 VAL A N 1
ATOM 2500 N N B VAL A 1 143 ? -24.114 -16.391 7.549 0.44 6.98 144 VAL A N 1
ATOM 2501 C CA A VAL A 1 143 ? -25.449 -16.003 7.156 0.56 8.06 144 VAL A CA 1
ATOM 2502 C CA B VAL A 1 143 ? -25.479 -15.995 7.216 0.44 8.18 144 VAL A CA 1
ATOM 2503 C C A VAL A 1 143 ? -26.336 -17.229 6.979 0.56 8.65 144 VAL A C 1
ATOM 2504 C C B VAL A 1 143 ? -26.362 -17.186 6.834 0.44 8.91 144 VAL A C 1
ATOM 2505 O O A VAL A 1 143 ? -27.533 -17.188 7.290 0.56 8.43 144 VAL A O 1
ATOM 2506 O O B VAL A 1 143 ? -27.593 -17.067 6.873 0.44 8.98 144 VAL A O 1
ATOM 2531 N N . LYS A 1 144 ? -25.774 -18.332 6.466 1.00 9.20 145 LYS A N 1
ATOM 2532 C CA . LYS A 1 144 ? -26.579 -19.526 6.206 1.00 10.22 145 LYS A CA 1
ATOM 2533 C C . LYS A 1 144 ? -27.330 -19.997 7.450 1.00 11.02 145 LYS A C 1
ATOM 2534 O O . LYS A 1 144 ? -28.390 -20.620 7.333 1.00 12.19 145 LYS A O 1
ATOM 2554 N N . HIS A 1 145 ? -26.786 -19.740 8.643 1.00 11.76 146 HIS A N 1
ATOM 2555 C CA . HIS A 1 145 ? -27.403 -20.173 9.891 1.00 12.46 146 HIS A CA 1
ATOM 2556 C C . HIS A 1 145 ? -28.509 -19.247 10.376 1.00 14.13 146 HIS A C 1
ATOM 2557 O O . HIS A 1 145 ? -29.230 -19.604 11.314 1.00 14.81 146 HIS A O 1
ATOM 2570 N N . LEU A 1 146 ? -28.664 -18.077 9.776 1.00 14.27 147 LEU A N 1
ATOM 2571 C CA . LEU A 1 146 ? -29.761 -17.198 10.139 1.00 16.45 147 LEU A CA 1
ATOM 2572 C C . LEU A 1 146 ? -31.023 -17.654 9.416 1.00 23.45 147 LEU A C 1
ATOM 2573 O O . LEU A 1 146 ? -30.968 -18.361 8.405 1.00 22.21 147 LEU A O 1
ATOM 2589 N N . SER A 1 147 ? -32.174 -17.268 9.957 1.00 28.19 148 SER A N 1
ATOM 2590 C CA . SER A 1 147 ? -33.443 -17.719 9.389 1.00 32.96 148 SER A CA 1
ATOM 2591 C C . SER A 1 147 ? -34.196 -16.566 8.735 1.00 35.50 148 SER A C 1
ATOM 2592 O O . SER A 1 147 ? -34.240 -15.459 9.280 1.00 36.50 148 SER A O 1
#

CATH classification: 3.40.50.360

InterPro domains:
  IPR008254 Flavodoxin/nitric oxide synthase [PF00258] (7-139)
  IPR008254 Flavodoxin/nitric oxide synthase [PS50902] (4-144)
  IPR010087 Flavodoxin, short chain [TIGR01753] (6-144)
  IPR029039 Flavoprotein-like superfamily [G3DSA:3.40.50.360] (2-148)
  IPR029039 Flavoprotein-like superfamily [SSF52218] (1-147)
  IPR050619 Flavodoxin [PTHR42809] (1-146)

B-factor: mean 9.71, std 6.09, range [2.64, 55.76]

Solvent-accessible surface area: 7305 Å² total; per-residue (Å²): 44,110,0,0,0,0,8,1,13,111,97,25,23,2,67,77,0,0,82,80,0,2,35,39,0,134,152,48,166,20,108,10,86,44,29,31,8,104,111,94,21,115,1,48,36,0,68,134,19,68,0,0,0,0,0,1,26,33,115,43,109,14,69,7,0,93,65,0,82,121,8,48,94,45,0,77,101,7,85,0,94,56,38,61,0,0,0,0,0,7,7,44,79,87,136,131,104,68,2,40,0,0,68,45,0,22,88,18,0,102,99,68,31,11,48,45,30,32,162,29,22,66,1,70,87,75,15,136,132,124,27,51,108,94,0,79,96,13,0,38,58,0,28,150,82,25,162

Foldseek 3Di:
DEEEEEEEDDPCQQVVLQVLLQVLLVVDPYYYHYHYLVVPDALQCLQVGQEYEYEFEADDQRHTPPSCVVNLVRLVPYAAANHEYAYEYEFAVVHPNTRSNRVVVVVSCVVRHHHHQDDYYYHYDHDDPVSSVVSSVVSVSSVVPPD

Organism: Bacillus cereus (strain ATCC 14579 / DSM 31 / CCUG 7414 / JCM 2152 / NBRC 15305 / NCIMB 9373 / NCTC 2599 / NRRL B-3711) (NCBI:txid226900)

Nearest PDB structures (foldseek):
  6ft1-assembly1_A  TM=1.006E+00  e=6.140E-30  Bacillus cereus
  6gaq-assembly1_A  TM=9.621E-01  e=6.998E-16  Bacillus cereus ATCC 14579
  5lji-assembly2_C  TM=9.659E-01  e=1.576E-14  Streptococcus pneumoniae
  1akr-assembly1_A  TM=9.265E-01  e=1.510E-13  Nitratidesulfovibrio vulgaris str. Hildenborough
  4heq-assembly1_B  TM=9.162E-01  e=1.706E-13  Megalodesulfovibrio gigas

Secondary structure (DSSP, 8-state):
-EEEEEE--SSSHHHHHHHHHHHHHHTSS-EEEEEEGGG---GGGGGG-SEEEEE---BTTTB--GGGHHHHHHGGG---TT-EEEEEEEE-TTSSSTTHHHHHHHHHHHHTT-EE-SPPEEEESS--HHHH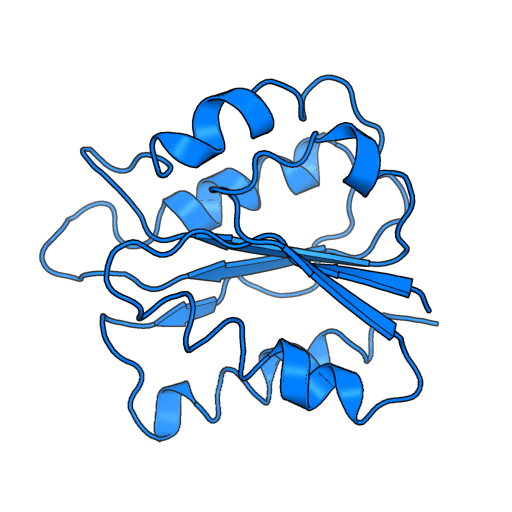HHHHHHHHHHHHT--

Sequence (147 aa):
SKLVMIIFASMMSSGNTEEEEMADHHIAGVIRETEENEIEVIDIMMDSPEEASILEQYYDGIILGAYTWWGGDDGDLPDDFLDFYDDAMDSSIDLTTGKKKKAAVFGSCCDSSAYPKYGVAVDILIEEKLQERGAAVVLEGLKVELTPEDEDVEEKKCLLQFGAEFVVKHLS